Protein AF-A0A251NTR9-F1 (afdb_monomer_lite)

Foldseek 3Di:
DPDDCVVVVVVVVVVVFAFPDFFDQDDDPRDGQFDTDDDDPDDDDDGDAKTWTDHDPDDIDIDGDGVQADPPRCVRVVRVVVVVVVCVVVVHDD

Structure (mmCIF, N/CA/C/O backbone):
data_AF-A0A251NTR9-F1
#
_entry.id   AF-A0A251NTR9-F1
#
loop_
_atom_site.group_PDB
_atom_site.id
_atom_site.type_symbol
_atom_site.label_atom_id
_atom_site.label_alt_id
_atom_site.label_comp_id
_atom_site.label_asym_id
_atom_site.label_entity_id
_atom_site.label_seq_id
_atom_site.pdbx_PDB_ins_code
_atom_site.Cartn_x
_atom_site.Cartn_y
_atom_site.Cartn_z
_atom_site.occupancy
_atom_site.B_iso_or_equiv
_atom_site.auth_seq_id
_atom_site.auth_comp_id
_atom_site.auth_asym_id
_atom_site.auth_atom_id
_atom_site.pdbx_PDB_model_num
ATOM 1 N N . MET A 1 1 ? -6.522 -19.117 -0.333 1.00 60.84 1 MET A N 1
ATOM 2 C CA . MET A 1 1 ? -6.381 -17.741 -0.867 1.00 60.84 1 MET A CA 1
ATOM 3 C C . MET A 1 1 ? -6.496 -17.828 -2.380 1.00 60.84 1 MET A C 1
ATOM 5 O O . MET A 1 1 ? -5.766 -18.625 -2.947 1.00 60.84 1 MET A O 1
ATOM 9 N N . VAL A 1 2 ? -7.423 -17.093 -3.006 1.00 80.19 2 VAL A N 1
ATOM 10 C CA . VAL A 1 2 ? -7.729 -17.247 -4.448 1.00 80.19 2 VAL A CA 1
ATOM 11 C C . VAL A 1 2 ? -6.711 -16.520 -5.331 1.00 80.19 2 VAL A C 1
ATOM 13 O O . VAL A 1 2 ? -6.184 -17.106 -6.268 1.00 80.19 2 VAL A O 1
ATOM 16 N N . VAL A 1 3 ? -6.376 -15.271 -4.990 1.00 85.88 3 VAL A N 1
ATOM 17 C CA . VAL A 1 3 ? -5.360 -14.474 -5.696 1.00 85.88 3 VAL A CA 1
ATOM 18 C C . VAL A 1 3 ? -4.276 -14.055 -4.698 1.00 85.88 3 VAL A C 1
ATOM 20 O O . VAL A 1 3 ? -4.532 -13.181 -3.868 1.00 85.88 3 VAL A O 1
ATOM 23 N N . PRO A 1 4 ? -3.079 -14.672 -4.715 1.00 86.69 4 PRO A N 1
ATOM 24 C CA . PRO A 1 4 ? -1.964 -14.240 -3.884 1.00 86.69 4 PRO A CA 1
ATOM 25 C C . PRO A 1 4 ? -1.267 -13.023 -4.501 1.00 86.69 4 PRO A C 1
ATOM 27 O O . PRO A 1 4 ? -0.962 -13.000 -5.694 1.00 86.69 4 PRO A O 1
ATOM 30 N N . TYR A 1 5 ? -0.918 -12.044 -3.664 1.00 81.94 5 TYR A N 1
ATOM 31 C CA . TYR A 1 5 ? -0.228 -10.815 -4.081 1.00 81.94 5 TYR A CA 1
ATOM 32 C C . TYR A 1 5 ? 1.102 -11.061 -4.818 1.00 81.94 5 TYR A C 1
ATOM 34 O O . TYR A 1 5 ? 1.571 -10.188 -5.544 1.00 81.94 5 TYR A O 1
ATOM 42 N N . LEU A 1 6 ? 1.724 -12.235 -4.635 1.00 86.19 6 LEU A N 1
ATOM 43 C CA . LEU A 1 6 ? 2.917 -12.658 -5.372 1.00 86.19 6 LEU A CA 1
ATOM 44 C C . LEU A 1 6 ? 2.683 -12.655 -6.888 1.00 86.19 6 LEU A C 1
ATOM 46 O O . LEU A 1 6 ? 3.568 -12.235 -7.630 1.00 86.19 6 LEU A O 1
ATOM 50 N N . GLY A 1 7 ? 1.490 -13.058 -7.342 1.00 86.88 7 GLY A N 1
ATOM 51 C CA . GLY A 1 7 ? 1.105 -12.992 -8.752 1.00 86.88 7 GLY A CA 1
ATOM 52 C C . GLY A 1 7 ? 1.014 -11.547 -9.241 1.00 86.88 7 GLY A C 1
ATOM 53 O O . GLY A 1 7 ? 1.585 -11.206 -10.273 1.00 86.88 7 GLY A O 1
ATOM 54 N N . THR A 1 8 ? 0.391 -10.668 -8.450 1.00 86.00 8 THR A N 1
ATOM 55 C CA . THR A 1 8 ? 0.319 -9.225 -8.733 1.00 86.00 8 THR A CA 1
ATOM 56 C C . THR A 1 8 ? 1.712 -8.594 -8.800 1.00 86.00 8 THR A C 1
ATOM 58 O O . THR A 1 8 ? 2.001 -7.853 -9.732 1.00 86.00 8 THR A O 1
ATOM 61 N N . LEU A 1 9 ? 2.611 -8.931 -7.869 1.00 85.38 9 LEU A N 1
ATOM 62 C CA . LEU A 1 9 ? 3.998 -8.455 -7.852 1.00 85.38 9 LEU A CA 1
ATOM 63 C C . LEU A 1 9 ? 4.802 -8.950 -9.066 1.00 85.38 9 LEU A C 1
ATOM 65 O O . LEU A 1 9 ? 5.570 -8.182 -9.643 1.00 85.38 9 LEU A O 1
ATOM 69 N N . ALA A 1 10 ? 4.635 -10.214 -9.463 1.00 85.69 10 ALA A N 1
ATOM 70 C CA . ALA A 1 10 ? 5.274 -10.771 -10.655 1.00 85.69 10 ALA A CA 1
ATOM 71 C C . ALA A 1 10 ? 4.766 -10.090 -11.938 1.00 85.69 10 ALA A C 1
ATOM 73 O O . ALA A 1 10 ? 5.568 -9.696 -12.785 1.00 85.69 10 ALA A O 1
ATOM 74 N N . TRP A 1 11 ? 3.454 -9.861 -12.038 1.00 86.69 11 TRP A N 1
ATOM 75 C CA . TRP A 1 11 ? 2.849 -9.098 -13.128 1.00 86.69 11 TRP A CA 1
ATOM 76 C C . TRP A 1 11 ? 3.375 -7.655 -13.179 1.00 86.69 11 TRP A C 1
ATOM 78 O O . TRP A 1 11 ? 3.848 -7.227 -14.227 1.00 86.69 11 TRP A O 1
ATOM 88 N N . ILE A 1 12 ? 3.416 -6.932 -12.056 1.00 84.81 12 ILE A N 1
ATOM 89 C CA . ILE A 1 12 ? 3.955 -5.560 -11.999 1.00 84.81 12 ILE A CA 1
ATOM 90 C C . ILE A 1 12 ? 5.430 -5.517 -12.423 1.00 84.81 12 ILE A C 1
ATOM 92 O O . ILE A 1 12 ? 5.833 -4.613 -13.152 1.00 84.81 12 ILE A O 1
ATOM 96 N N . ARG A 1 13 ? 6.238 -6.513 -12.033 1.00 82.75 13 ARG A N 1
ATOM 97 C CA . ARG A 1 13 ? 7.627 -6.648 -12.508 1.00 82.75 13 ARG A CA 1
ATOM 98 C C . ARG A 1 13 ? 7.701 -6.823 -14.031 1.00 82.75 13 ARG A C 1
ATOM 100 O O . ARG A 1 13 ? 8.582 -6.234 -14.648 1.00 82.75 13 ARG A O 1
ATOM 107 N N . SER A 1 14 ? 6.760 -7.547 -14.645 1.00 85.81 14 SER A N 1
ATOM 108 C CA . SER A 1 14 ? 6.695 -7.697 -16.111 1.00 85.81 14 SER A CA 1
ATOM 109 C C . SER A 1 14 ? 6.358 -6.399 -16.864 1.00 85.81 14 SER A C 1
ATOM 111 O O . SER A 1 14 ? 6.714 -6.271 -18.032 1.00 85.81 14 SER A O 1
ATOM 113 N N . LEU A 1 15 ? 5.763 -5.397 -16.198 1.00 84.94 15 LEU A N 1
ATOM 114 C CA . LEU A 1 15 ? 5.498 -4.073 -16.788 1.00 84.94 15 LEU A CA 1
ATOM 115 C C . LEU A 1 15 ? 6.773 -3.225 -16.978 1.00 84.94 15 LEU A C 1
ATOM 117 O O . LEU A 1 15 ? 6.716 -2.176 -17.620 1.00 84.94 15 LEU A O 1
ATOM 121 N N . ASN A 1 16 ? 7.913 -3.666 -16.426 1.00 83.62 16 ASN A N 1
ATOM 122 C CA . ASN A 1 16 ? 9.234 -3.038 -16.555 1.00 83.62 16 ASN A CA 1
ATOM 123 C C . ASN A 1 16 ? 9.252 -1.532 -16.199 1.00 83.62 16 ASN A C 1
ATOM 125 O O . ASN A 1 16 ? 9.863 -0.707 -16.881 1.00 83.62 16 ASN A O 1
ATOM 129 N N . PHE A 1 17 ? 8.534 -1.156 -15.136 1.00 82.81 17 PHE A N 1
ATOM 130 C CA . PHE A 1 17 ? 8.525 0.213 -14.620 1.00 82.81 17 PHE A CA 1
ATOM 131 C C . PHE A 1 17 ? 9.765 0.502 -13.765 1.00 82.81 17 PHE A C 1
ATOM 133 O O . PHE A 1 17 ? 10.219 -0.342 -12.991 1.00 82.81 17 PHE A O 1
ATOM 140 N N . THR A 1 18 ? 10.266 1.737 -13.826 1.00 81.56 18 THR A N 1
ATOM 141 C CA . THR A 1 18 ? 11.347 2.194 -12.945 1.00 81.56 18 THR A CA 1
ATOM 142 C C . THR A 1 18 ? 10.844 2.354 -11.509 1.00 81.56 18 THR A C 1
ATOM 144 O O . THR A 1 18 ? 9.867 3.060 -11.257 1.00 81.56 18 THR A O 1
ATOM 147 N N . VAL A 1 19 ? 11.512 1.708 -10.553 1.00 78.62 19 VAL A N 1
ATOM 148 C CA . VAL A 1 19 ? 11.228 1.858 -9.117 1.00 78.62 19 VAL A CA 1
ATOM 149 C C . VAL A 1 19 ? 11.762 3.218 -8.659 1.00 78.62 19 VAL A C 1
ATOM 151 O O . VAL A 1 19 ? 12.971 3.431 -8.678 1.00 78.62 19 VAL A O 1
ATOM 154 N N . ILE A 1 20 ? 10.874 4.142 -8.272 1.00 75.69 20 ILE A N 1
ATOM 155 C CA . ILE A 1 20 ? 11.263 5.498 -7.820 1.00 75.69 20 ILE A CA 1
ATOM 156 C C . ILE A 1 20 ? 11.397 5.602 -6.303 1.00 75.69 20 ILE A C 1
ATOM 158 O O . ILE A 1 20 ? 12.193 6.389 -5.799 1.00 75.69 20 ILE A O 1
ATOM 162 N N . HIS A 1 21 ? 10.659 4.771 -5.572 1.00 68.75 21 HIS A N 1
ATOM 163 C CA . HIS A 1 21 ? 10.905 4.524 -4.163 1.00 68.75 21 HIS A CA 1
ATOM 164 C C . HIS A 1 21 ? 10.914 3.018 -3.948 1.00 68.75 21 HIS A C 1
ATOM 166 O O . HIS A 1 21 ? 10.028 2.311 -4.432 1.00 68.75 21 HIS A O 1
ATOM 172 N N . LEU A 1 22 ? 11.898 2.546 -3.182 1.00 65.75 22 LEU A N 1
ATOM 173 C CA . LEU A 1 22 ? 11.837 1.221 -2.580 1.00 65.75 22 LEU A CA 1
ATOM 174 C C . LEU A 1 22 ? 10.521 1.074 -1.796 1.00 65.75 22 LEU A C 1
ATOM 176 O O . LEU A 1 22 ? 9.911 2.068 -1.391 1.00 65.75 22 LEU A O 1
ATOM 180 N N . TRP A 1 23 ? 10.116 -0.176 -1.575 1.00 66.19 23 TRP A N 1
ATOM 181 C CA . TRP A 1 23 ? 8.999 -0.554 -0.708 1.00 66.19 23 TRP A CA 1
ATOM 182 C C . TRP A 1 23 ? 9.007 0.248 0.608 1.00 66.19 23 TRP A C 1
ATOM 184 O O . TRP A 1 23 ? 10.094 0.555 1.086 1.00 66.19 23 TRP A O 1
ATOM 194 N N . ARG A 1 24 ? 7.864 0.562 1.234 1.00 65.06 24 ARG A N 1
ATOM 195 C CA . ARG A 1 24 ? 7.838 1.333 2.501 1.00 65.06 24 ARG A CA 1
ATOM 196 C C . ARG A 1 24 ? 6.886 0.779 3.566 1.00 65.06 24 ARG A C 1
ATOM 198 O O . ARG A 1 24 ? 5.774 0.376 3.211 1.00 65.06 24 ARG A O 1
ATOM 205 N N . PRO A 1 25 ? 7.273 0.827 4.864 1.00 67.75 25 PRO A N 1
ATOM 206 C CA . PRO A 1 25 ? 6.382 0.430 5.936 1.00 67.75 25 PRO A CA 1
ATOM 207 C C . PRO A 1 25 ? 5.388 1.556 6.189 1.00 67.75 25 PRO A C 1
ATOM 209 O O . PRO A 1 25 ? 5.760 2.644 6.628 1.00 67.75 25 PRO A O 1
ATOM 212 N N . TRP A 1 26 ? 4.125 1.296 5.876 1.00 77.25 26 TRP A N 1
ATOM 213 C CA . TRP A 1 26 ? 3.049 2.261 6.040 1.00 77.25 26 TRP A CA 1
ATOM 214 C C . TRP A 1 26 ? 2.334 2.038 7.375 1.00 77.25 26 TRP A C 1
ATOM 216 O O . TRP A 1 26 ? 2.149 0.898 7.822 1.00 77.25 26 TRP A O 1
ATOM 226 N N . LEU A 1 27 ?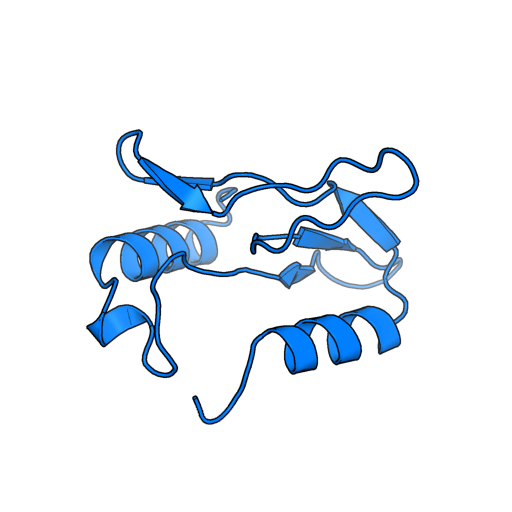 1.972 3.144 8.026 1.00 83.75 27 LEU A N 1
ATOM 227 C CA . LEU A 1 27 ? 1.476 3.155 9.401 1.00 83.75 27 LEU A CA 1
ATOM 228 C C . LEU A 1 27 ? 0.022 3.621 9.476 1.00 83.75 27 LEU A C 1
ATOM 230 O O . LEU A 1 27 ? -0.378 4.569 8.787 1.00 83.75 27 LEU A O 1
ATOM 234 N N . VAL A 1 28 ? -0.746 2.998 10.367 1.00 83.31 28 VAL A N 1
ATOM 235 C CA . VAL A 1 28 ? -2.092 3.430 10.769 1.00 83.31 28 VAL A CA 1
ATOM 236 C C . VAL A 1 28 ? -2.108 3.487 12.294 1.00 83.31 28 VAL A C 1
ATOM 238 O O . VAL A 1 28 ? -1.867 2.483 12.951 1.00 83.31 28 VAL A O 1
ATOM 241 N N . ASP A 1 29 ? -2.327 4.679 12.849 1.00 83.44 29 ASP A N 1
ATOM 242 C CA . ASP A 1 29 ? -2.325 4.975 14.292 1.00 83.44 29 ASP A CA 1
ATOM 243 C C . ASP A 1 29 ? -1.091 4.443 15.055 1.00 83.44 29 ASP A C 1
ATOM 245 O O . ASP A 1 29 ? -1.180 4.005 16.197 1.00 83.44 29 ASP A O 1
ATOM 249 N N . GLY A 1 30 ? 0.076 4.470 14.400 1.00 76.19 30 GLY A N 1
ATOM 250 C CA . GLY A 1 30 ? 1.349 3.972 14.937 1.00 76.19 30 GLY A CA 1
ATOM 251 C C . GLY A 1 30 ? 1.622 2.484 14.684 1.00 76.19 30 GLY A C 1
ATOM 252 O O . GLY A 1 30 ? 2.770 2.058 14.799 1.00 76.19 30 GLY A O 1
ATOM 253 N N . GLU A 1 31 ? 0.626 1.697 14.270 1.00 74.69 31 GLU A N 1
ATOM 254 C CA . GLU A 1 31 ? 0.800 0.273 13.971 1.00 74.69 31 GLU A CA 1
ATOM 255 C C . GLU A 1 31 ? 1.245 0.004 12.525 1.00 74.69 31 GLU A C 1
ATOM 257 O O . GLU A 1 31 ? 0.874 0.698 11.575 1.00 74.69 31 GLU A O 1
ATOM 262 N N . ILE A 1 32 ? 2.035 -1.063 12.359 1.00 72.06 32 ILE A N 1
ATOM 263 C CA . ILE A 1 32 ? 2.612 -1.506 11.083 1.00 72.06 32 ILE A CA 1
ATOM 264 C C . ILE A 1 32 ? 1.553 -2.227 10.233 1.00 72.06 32 ILE A C 1
ATOM 266 O O . ILE A 1 32 ? 1.350 -3.439 10.369 1.00 72.06 32 ILE A O 1
ATOM 270 N N . ALA A 1 33 ? 0.942 -1.491 9.302 1.00 71.94 33 ALA A N 1
ATOM 271 C CA . ALA A 1 33 ? 0.031 -2.029 8.290 1.00 71.94 33 ALA A CA 1
ATOM 272 C C . ALA A 1 33 ? 0.774 -2.668 7.089 1.00 71.94 33 ALA A C 1
ATOM 274 O O . ALA A 1 33 ? 0.194 -3.483 6.366 1.00 71.94 33 ALA A O 1
ATOM 275 N N . GLY A 1 34 ? 2.073 -2.381 6.919 1.00 59.12 34 GLY A N 1
ATOM 276 C CA . GLY A 1 34 ? 2.994 -3.046 5.981 1.00 59.12 34 GLY A CA 1
ATOM 277 C C . GLY A 1 34 ? 4.478 -2.809 6.323 1.00 59.12 34 GLY A C 1
ATOM 278 O O . GLY A 1 34 ? 4.791 -1.952 7.136 1.00 59.12 34 GLY A O 1
ATOM 279 N N . LEU A 1 35 ? 5.386 -3.589 5.724 1.00 48.34 35 LEU A N 1
ATOM 280 C CA . LEU A 1 35 ? 6.852 -3.644 5.954 1.00 48.34 35 LEU A CA 1
ATOM 281 C C . LEU A 1 35 ? 7.716 -2.883 4.896 1.00 48.34 35 LEU A C 1
ATOM 283 O O . LEU A 1 35 ? 7.208 -2.033 4.189 1.00 48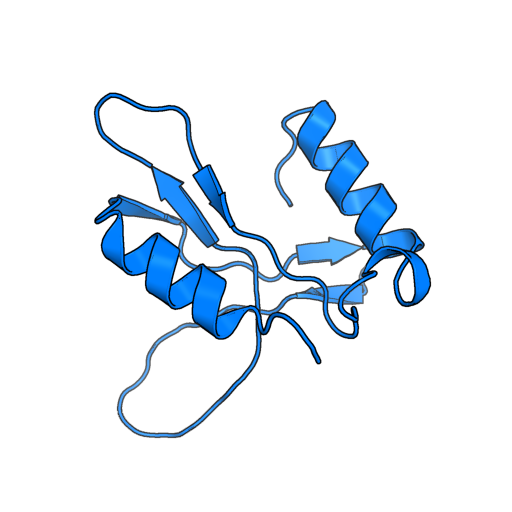.34 35 LEU A O 1
ATOM 287 N N . GLN A 1 36 ? 9.011 -3.188 4.726 1.00 43.50 36 GLN A N 1
ATOM 288 C CA . GLN A 1 36 ? 9.847 -2.797 3.565 1.00 43.50 36 GLN A CA 1
ATOM 289 C C . GLN A 1 36 ? 10.932 -3.858 3.318 1.00 43.50 36 GLN A C 1
ATOM 291 O O . GLN A 1 36 ? 11.334 -4.526 4.268 1.00 43.50 36 GLN A O 1
ATOM 296 N N . LEU A 1 37 ? 11.453 -3.980 2.087 1.00 47.94 37 LEU A N 1
ATOM 297 C CA . LEU A 1 37 ? 12.737 -4.650 1.844 1.00 47.94 37 LEU A CA 1
ATOM 298 C C . LEU A 1 37 ? 13.882 -3.670 1.537 1.00 47.94 37 LEU A C 1
ATOM 300 O O . LEU A 1 37 ? 13.853 -2.907 0.571 1.00 47.94 37 LEU A O 1
ATOM 304 N N . PHE A 1 38 ? 14.906 -3.759 2.383 1.00 35.31 38 PHE A N 1
ATOM 305 C CA . PHE A 1 38 ? 16.318 -3.612 2.026 1.00 35.31 38 PHE A CA 1
ATOM 306 C C . PHE A 1 38 ? 16.805 -4.947 1.433 1.00 35.31 38 PHE A C 1
ATOM 308 O O . PHE A 1 38 ? 16.185 -5.979 1.692 1.00 35.31 38 PHE A O 1
ATOM 315 N N . GLU A 1 39 ? 17.933 -4.968 0.719 1.00 43.19 39 GLU A N 1
ATOM 316 C CA . GLU A 1 39 ? 18.588 -6.228 0.340 1.00 43.19 39 GLU A CA 1
ATOM 317 C C . GLU A 1 39 ? 20.010 -6.318 0.906 1.00 43.19 39 GLU A C 1
ATOM 319 O O . GLU A 1 39 ? 20.856 -5.458 0.668 1.00 43.19 39 GLU A O 1
ATOM 324 N N . LEU A 1 40 ? 20.265 -7.403 1.637 1.00 37.97 40 LEU A N 1
ATOM 325 C CA . LEU A 1 40 ? 21.591 -7.938 1.925 1.00 37.97 40 LEU A CA 1
ATOM 326 C C . LEU A 1 40 ? 21.588 -9.394 1.456 1.00 37.97 40 LEU A C 1
ATOM 328 O O . LEU A 1 40 ? 20.616 -10.119 1.681 1.00 37.97 40 LEU A O 1
ATOM 332 N N . LYS A 1 41 ? 22.652 -9.805 0.760 1.00 45.06 41 LYS A N 1
ATOM 333 C CA . LYS A 1 41 ? 22.697 -11.089 0.048 1.00 45.06 41 LYS A CA 1
ATOM 334 C C . LYS A 1 41 ? 22.367 -12.279 0.959 1.00 45.06 41 LYS A C 1
ATOM 336 O O . LYS A 1 41 ? 22.918 -12.427 2.048 1.00 45.06 41 LYS A O 1
ATOM 341 N N . SER A 1 42 ? 21.579 -13.205 0.412 1.00 45.12 42 SER A N 1
ATOM 342 C CA . SER A 1 42 ? 21.516 -14.613 0.833 1.00 45.12 42 SER A CA 1
ATOM 343 C C . SER A 1 42 ? 21.099 -14.911 2.286 1.00 45.12 42 SER A C 1
ATOM 345 O O . SER A 1 42 ? 21.705 -15.757 2.942 1.00 45.12 42 SER A O 1
ATOM 347 N N . ARG A 1 43 ? 19.966 -14.361 2.753 1.00 44.53 43 ARG A N 1
ATOM 348 C CA . ARG A 1 43 ? 19.070 -15.146 3.631 1.00 44.53 43 ARG A CA 1
ATOM 349 C C . ARG A 1 43 ? 17.590 -14.784 3.471 1.00 44.53 43 ARG A C 1
ATOM 351 O O . ARG A 1 43 ? 17.234 -13.637 3.236 1.00 44.53 43 ARG A O 1
ATOM 358 N N . LEU A 1 44 ? 16.743 -15.809 3.572 1.00 45.94 44 LEU A N 1
ATOM 359 C CA . LEU A 1 44 ? 15.288 -15.757 3.411 1.00 45.94 44 LEU A CA 1
ATOM 360 C C . LEU A 1 44 ? 14.620 -14.807 4.420 1.00 45.94 44 LEU A C 1
ATOM 362 O O . LEU A 1 44 ? 14.760 -15.015 5.622 1.00 45.94 44 LEU A O 1
ATOM 366 N N . LEU A 1 45 ? 13.803 -13.864 3.937 1.00 37.50 45 LEU A N 1
ATOM 367 C CA . LEU A 1 45 ? 12.783 -13.182 4.742 1.00 37.50 45 LEU A CA 1
ATOM 368 C C . LEU A 1 45 ? 11.591 -12.764 3.862 1.00 37.50 45 LEU A C 1
ATOM 370 O O . LEU A 1 45 ? 11.687 -11.867 3.028 1.00 37.50 45 LEU A O 1
ATOM 374 N N . LEU A 1 46 ? 10.461 -13.451 4.040 1.00 41.66 46 LEU A N 1
ATOM 375 C CA . LEU A 1 46 ? 9.181 -13.129 3.405 1.00 41.66 46 LEU A CA 1
ATOM 376 C C . LEU A 1 46 ? 8.411 -12.146 4.293 1.00 41.66 46 LEU A C 1
ATOM 378 O O . LEU A 1 46 ? 8.155 -12.487 5.443 1.00 41.66 46 LEU A O 1
ATOM 382 N N . LEU A 1 47 ? 8.007 -10.983 3.765 1.00 38.00 47 LEU A N 1
ATOM 383 C CA . LEU A 1 47 ? 6.809 -10.220 4.169 1.00 38.00 47 LEU A CA 1
ATOM 384 C C . LEU A 1 47 ? 6.596 -8.999 3.248 1.00 38.00 47 LEU A C 1
ATOM 386 O O . LEU A 1 47 ? 7.408 -8.730 2.364 1.00 38.00 47 LEU A O 1
ATOM 390 N N . PHE A 1 48 ? 5.448 -8.323 3.381 1.00 50.28 48 PHE A N 1
ATOM 391 C CA . PHE A 1 48 ? 4.751 -7.740 2.226 1.00 50.28 48 PHE A CA 1
ATOM 392 C C . PHE A 1 48 ? 4.377 -6.250 2.351 1.00 50.28 48 PHE A C 1
ATOM 394 O O . PHE A 1 48 ? 3.636 -5.892 3.275 1.00 50.28 48 PHE A O 1
ATOM 401 N N . PRO A 1 49 ? 4.888 -5.388 1.439 1.00 44.19 49 PRO A N 1
ATOM 402 C CA . PRO A 1 49 ? 4.518 -3.964 1.449 1.00 44.19 49 PRO A CA 1
ATOM 403 C C . PRO A 1 49 ? 4.584 -3.146 0.146 1.00 44.19 49 PRO A C 1
ATOM 405 O O . PRO A 1 49 ? 5.547 -3.197 -0.613 1.00 44.19 49 PRO A O 1
ATOM 408 N N . VAL A 1 50 ? 3.607 -2.252 0.012 1.00 49.53 50 VAL A N 1
ATOM 409 C CA . VAL A 1 50 ? 3.594 -0.991 -0.757 1.00 49.53 50 VAL A CA 1
ATOM 410 C C . VAL A 1 50 ? 4.892 -0.581 -1.472 1.00 49.53 50 VAL A C 1
ATOM 412 O O . VAL A 1 50 ? 5.864 -0.211 -0.820 1.00 49.53 50 VAL A O 1
ATOM 415 N N . CYS A 1 51 ? 4.881 -0.542 -2.810 1.00 48.69 51 CYS A N 1
ATOM 416 C CA . CYS A 1 51 ? 6.037 -0.180 -3.644 1.00 48.69 51 CYS A CA 1
ATOM 417 C C . CYS A 1 51 ? 5.634 0.860 -4.706 1.00 48.69 51 C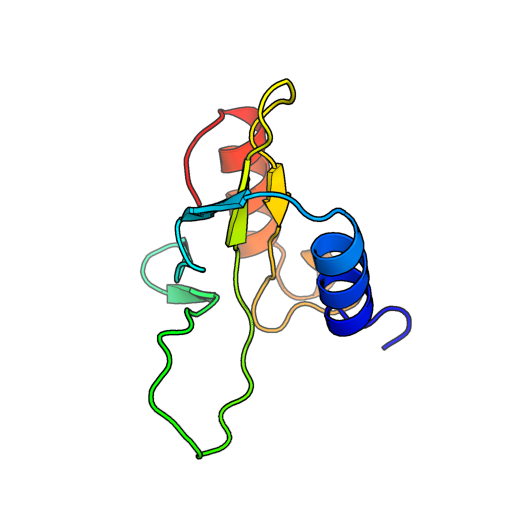YS A C 1
ATOM 419 O O . CYS A 1 51 ? 4.619 0.674 -5.385 1.00 48.69 51 CYS A O 1
ATOM 421 N N . ARG A 1 52 ? 6.395 1.960 -4.853 1.00 48.44 52 ARG A N 1
ATOM 422 C CA . ARG A 1 52 ? 6.055 3.054 -5.784 1.00 48.44 52 ARG A CA 1
ATOM 423 C C . ARG A 1 52 ? 6.940 3.028 -7.026 1.00 48.44 52 ARG A C 1
ATOM 425 O O . ARG A 1 52 ? 8.146 3.280 -6.984 1.00 48.44 52 ARG A O 1
ATOM 432 N N . TYR A 1 53 ? 6.287 2.782 -8.147 1.00 49.88 53 TYR A N 1
ATOM 433 C CA . TYR A 1 53 ? 6.854 2.754 -9.481 1.00 49.88 53 TYR A CA 1
ATOM 434 C C . TYR A 1 53 ? 6.517 4.049 -10.221 1.00 49.88 53 TYR A C 1
ATOM 436 O O . TYR A 1 53 ? 5.515 4.715 -9.950 1.00 49.88 53 TYR A O 1
ATOM 444 N N . SER A 1 54 ? 7.335 4.381 -11.207 1.00 46.94 54 SER A N 1
ATOM 445 C CA . SER A 1 54 ? 7.040 5.409 -12.195 1.00 46.94 54 SER A CA 1
ATOM 446 C C . SER A 1 54 ? 7.492 4.937 -13.567 1.00 46.94 54 SER A C 1
ATOM 448 O O . SER A 1 54 ? 8.315 4.025 -13.695 1.00 46.94 54 SER A O 1
ATOM 450 N N . ARG A 1 55 ? 6.969 5.573 -14.608 1.00 45.88 55 ARG A N 1
ATOM 451 C CA . ARG A 1 55 ? 7.381 5.355 -15.989 1.00 45.88 55 ARG A CA 1
ATOM 452 C C . ARG A 1 55 ? 7.577 6.723 -16.619 1.00 45.88 55 ARG A C 1
ATOM 454 O O . ARG A 1 55 ? 6.722 7.596 -16.478 1.00 45.88 55 ARG A O 1
ATOM 461 N N . LYS A 1 56 ? 8.646 6.901 -17.398 1.00 42.97 56 LYS A N 1
ATOM 462 C CA . LYS A 1 56 ? 8.664 7.994 -18.380 1.00 42.97 56 LYS A CA 1
ATOM 463 C C . LYS A 1 56 ? 7.397 7.836 -19.240 1.00 42.97 56 LYS A C 1
ATOM 465 O O . LYS A 1 56 ? 7.205 6.769 -19.816 1.00 42.97 56 LYS A O 1
ATOM 470 N N . HIS A 1 57 ? 6.547 8.866 -19.273 1.00 48.94 57 HIS A N 1
ATOM 471 C CA . HIS A 1 57 ? 5.217 8.878 -19.913 1.00 48.94 57 HIS A CA 1
ATOM 472 C C . HIS A 1 57 ? 4.027 8.166 -19.205 1.00 48.94 57 HIS A C 1
ATOM 474 O O . HIS A 1 57 ? 3.003 7.965 -19.852 1.00 48.94 57 HIS A O 1
ATOM 480 N N . SER A 1 58 ? 4.055 7.842 -17.899 1.00 52.69 58 SER A N 1
ATOM 481 C CA . SER A 1 58 ? 2.790 7.548 -17.177 1.00 52.69 58 SER A CA 1
ATOM 482 C C . SER A 1 58 ? 2.778 7.937 -15.697 1.00 52.69 58 SER A C 1
ATOM 484 O O . SER A 1 58 ? 3.812 7.932 -15.032 1.00 52.69 58 SER A O 1
ATOM 486 N N . ASN A 1 59 ? 1.576 8.212 -15.177 1.00 62.94 59 ASN A N 1
ATOM 487 C CA . ASN A 1 59 ? 1.312 8.558 -13.776 1.00 62.94 59 ASN A CA 1
ATOM 488 C C . ASN A 1 59 ? 1.952 7.556 -12.795 1.00 62.94 59 ASN A C 1
ATOM 490 O O . ASN A 1 59 ? 2.017 6.356 -13.070 1.00 62.94 59 ASN A O 1
ATOM 494 N N . ASN A 1 60 ? 2.401 8.054 -11.638 1.00 72.19 60 ASN A N 1
ATOM 495 C CA . ASN A 1 60 ? 3.086 7.250 -10.622 1.00 72.19 60 ASN A CA 1
ATOM 496 C C . ASN A 1 60 ? 2.182 6.118 -10.106 1.00 72.19 60 ASN A C 1
ATOM 498 O O . ASN A 1 60 ? 1.106 6.369 -9.566 1.00 72.19 60 ASN A O 1
ATOM 502 N N . PHE A 1 61 ? 2.645 4.876 -10.238 1.00 79.56 61 PHE A N 1
ATOM 503 C CA . PHE A 1 61 ? 1.898 3.674 -9.886 1.00 79.56 61 PHE A CA 1
ATOM 504 C C . PHE A 1 61 ? 2.337 3.160 -8.510 1.00 79.56 61 PHE A C 1
ATOM 506 O O . PHE A 1 61 ? 3.486 2.757 -8.322 1.00 79.56 61 PHE A O 1
ATOM 513 N N . THR A 1 62 ? 1.422 3.153 -7.543 1.00 82.31 62 THR A N 1
ATOM 514 C CA . THR A 1 62 ? 1.667 2.609 -6.200 1.00 82.31 62 THR A CA 1
ATOM 515 C C . THR A 1 62 ? 1.030 1.224 -6.088 1.00 82.31 62 THR A C 1
ATOM 517 O O . THR A 1 62 ? -0.190 1.106 -6.012 1.00 82.31 62 THR A O 1
ATOM 520 N N . PHE A 1 63 ? 1.849 0.173 -6.036 1.00 83.81 63 PHE A N 1
ATOM 521 C CA . PHE A 1 63 ? 1.409 -1.127 -5.522 1.00 83.81 63 PHE A CA 1
ATOM 522 C C . PHE A 1 63 ? 1.219 -1.022 -4.005 1.00 83.81 63 PHE A C 1
ATOM 524 O O . PHE A 1 63 ? 1.943 -0.256 -3.374 1.00 83.81 63 PHE A O 1
ATOM 531 N N . ALA A 1 64 ? 0.301 -1.791 -3.411 1.00 84.44 64 ALA A N 1
ATOM 532 C CA . ALA A 1 64 ? 0.020 -1.786 -1.973 1.00 84.44 64 ALA A CA 1
ATOM 533 C C . ALA A 1 64 ? -0.336 -3.185 -1.443 1.00 84.44 64 ALA A C 1
ATOM 535 O O . ALA A 1 64 ? -0.879 -4.008 -2.177 1.00 84.44 64 ALA A O 1
ATOM 536 N N . THR A 1 65 ? -0.059 -3.445 -0.159 1.00 83.25 65 THR A N 1
ATOM 537 C CA . THR A 1 65 ? -0.503 -4.662 0.548 1.00 83.25 65 THR A CA 1
ATOM 538 C C . THR A 1 65 ? -0.829 -4.360 2.011 1.00 83.25 65 THR A C 1
ATOM 540 O O . THR A 1 65 ? -0.114 -3.595 2.663 1.00 83.25 65 THR A O 1
ATOM 543 N N . VAL A 1 66 ? -1.875 -5.008 2.531 1.00 86.81 66 VAL A N 1
ATOM 544 C CA . VAL A 1 66 ? -2.370 -4.860 3.909 1.00 86.81 66 VAL A CA 1
ATOM 545 C C . VAL A 1 66 ? -1.988 -6.097 4.730 1.00 86.81 66 VAL A C 1
ATOM 547 O O . VAL A 1 66 ? -2.373 -7.219 4.389 1.00 86.81 66 VAL A O 1
ATOM 550 N N . LYS A 1 67 ? -1.225 -5.922 5.814 1.00 80.62 67 LYS A N 1
ATOM 551 C CA . LYS A 1 67 ? -0.793 -7.016 6.699 1.00 80.62 67 LYS A CA 1
ATOM 552 C C . LYS A 1 67 ? -2.002 -7.676 7.375 1.00 80.62 67 LYS A C 1
ATOM 554 O O . LYS A 1 67 ? -2.722 -7.036 8.134 1.00 80.62 67 LYS A O 1
ATOM 559 N N . GLY A 1 68 ? -2.198 -8.971 7.124 1.00 81.38 68 GLY A N 1
ATOM 560 C CA . GLY A 1 68 ? -3.335 -9.737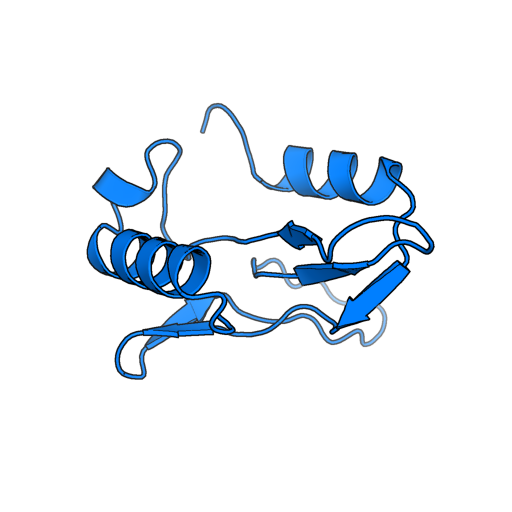 7.655 1.00 81.38 68 GLY A CA 1
ATOM 561 C C . GLY A 1 68 ? -4.642 -9.587 6.863 1.00 81.38 68 GLY A C 1
ATOM 562 O O . GLY A 1 68 ? -5.659 -10.118 7.294 1.00 81.38 68 GLY A O 1
ATOM 563 N N . GLY A 1 69 ? -4.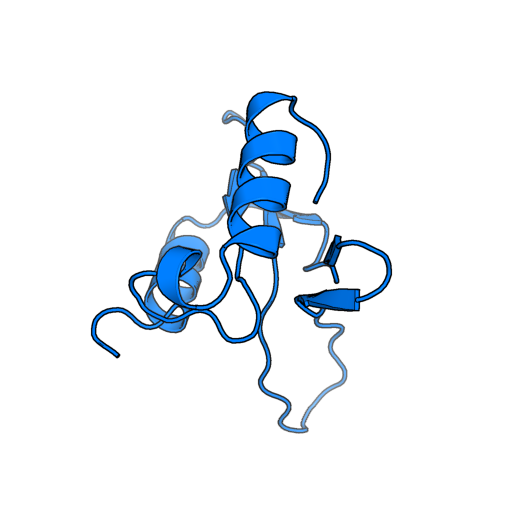634 -8.901 5.715 1.00 82.88 69 GLY A N 1
ATOM 564 C CA . GLY A 1 69 ? -5.777 -8.883 4.800 1.00 82.88 69 GLY A CA 1
ATOM 565 C C . GLY A 1 69 ? -5.940 -10.207 4.039 1.00 82.88 69 GLY A C 1
ATOM 566 O O . GLY A 1 69 ? -4.958 -10.798 3.585 1.00 82.88 69 GLY A O 1
ATOM 567 N N . GLY A 1 70 ? -7.186 -10.659 3.882 1.00 85.31 70 GLY A N 1
ATOM 568 C CA . GLY A 1 70 ? -7.558 -11.751 2.977 1.00 85.31 70 GLY A CA 1
ATOM 569 C C . GLY A 1 70 ? -7.744 -11.288 1.525 1.00 85.31 70 GLY A C 1
ATOM 570 O O . GLY A 1 70 ? -7.218 -10.258 1.112 1.00 85.31 70 GLY A O 1
ATOM 571 N N . HIS A 1 71 ? -8.520 -12.044 0.740 1.00 88.38 71 HIS A N 1
ATOM 572 C CA . HIS A 1 71 ? -8.901 -11.634 -0.623 1.00 88.38 71 HIS A CA 1
ATOM 573 C C . HIS A 1 71 ? -9.845 -10.419 -0.577 1.00 88.38 71 HIS A C 1
ATOM 575 O O . HIS A 1 71 ? -9.592 -9.394 -1.204 1.00 88.38 71 HIS A O 1
ATOM 581 N N . THR A 1 72 ? -10.862 -10.503 0.276 1.00 90.06 72 THR A N 1
ATOM 582 C CA . THR A 1 72 ? -11.723 -9.417 0.753 1.00 90.06 72 THR A CA 1
ATOM 583 C C . THR A 1 72 ? -11.015 -8.620 1.856 1.00 90.06 72 THR A C 1
ATOM 585 O O . THR A 1 72 ? -11.429 -8.611 3.009 1.00 90.06 72 THR A O 1
ATOM 588 N N . ALA A 1 73 ? -9.897 -7.954 1.544 1.00 87.62 73 ALA A N 1
ATOM 589 C CA . ALA A 1 73 ? -9.072 -7.271 2.555 1.00 87.62 73 ALA A CA 1
ATOM 590 C C . ALA A 1 73 ? -9.841 -6.357 3.554 1.00 87.62 73 ALA A C 1
ATOM 592 O O . ALA A 1 73 ? -9.503 -6.415 4.740 1.00 87.62 73 ALA A O 1
ATOM 593 N N . PRO A 1 74 ? -10.891 -5.594 3.162 1.00 91.00 74 PRO A N 1
ATOM 594 C CA . PRO A 1 74 ? -11.685 -4.789 4.099 1.00 91.00 74 PRO A CA 1
ATOM 595 C C . PRO A 1 74 ? -12.496 -5.587 5.131 1.00 91.00 74 PRO A C 1
ATOM 597 O O . PRO A 1 74 ? -12.843 -5.031 6.163 1.00 91.00 74 PRO A O 1
ATOM 600 N N . GLU A 1 75 ? -12.787 -6.866 4.885 1.00 92.12 75 GLU A N 1
ATOM 601 C CA . GLU A 1 75 ? -13.501 -7.755 5.819 1.00 92.12 75 GLU A CA 1
ATOM 602 C C . GLU A 1 75 ? -12.638 -8.064 7.052 1.00 92.12 75 GLU A C 1
ATOM 604 O O . GLU A 1 75 ? -13.105 -8.022 8.186 1.00 92.12 75 GLU A O 1
ATOM 609 N N . TYR A 1 76 ? -11.344 -8.307 6.824 1.00 88.12 76 TYR A N 1
ATOM 610 C CA . TYR A 1 76 ? -10.375 -8.649 7.868 1.00 88.12 76 TYR A CA 1
ATOM 611 C C . TYR A 1 76 ? -9.687 -7.419 8.466 1.00 88.12 76 TYR A C 1
ATOM 613 O O . TYR A 1 76 ? -9.343 -7.415 9.645 1.00 88.12 76 TYR A O 1
ATOM 621 N N . LYS A 1 77 ? -9.448 -6.387 7.644 1.00 88.62 77 LYS A N 1
ATOM 622 C CA . LYS A 1 77 ? -8.686 -5.176 7.986 1.00 88.62 77 LYS A CA 1
ATOM 623 C C . LYS A 1 77 ? -9.403 -3.892 7.525 1.00 88.62 77 LYS A C 1
ATOM 625 O O . LYS A 1 77 ? -8.872 -3.154 6.687 1.00 88.62 77 LYS A O 1
ATOM 630 N N . PRO A 1 78 ? -10.620 -3.607 8.035 1.00 92.75 78 PRO A N 1
ATOM 631 C CA . PRO A 1 78 ? -11.439 -2.477 7.585 1.00 92.75 78 PRO A CA 1
ATOM 632 C C . PRO A 1 78 ? -10.778 -1.122 7.850 1.00 92.75 78 PRO A C 1
ATOM 634 O O . PRO A 1 78 ? -10.789 -0.252 6.980 1.00 92.75 78 PRO A O 1
ATOM 637 N N . LYS A 1 79 ? -10.158 -0.954 9.026 1.00 91.12 79 LYS A N 1
ATOM 638 C CA . LYS A 1 79 ? -9.506 0.289 9.465 1.00 91.12 79 LYS A CA 1
ATOM 639 C C . LYS A 1 79 ? -8.357 0.675 8.531 1.00 91.12 79 LYS A C 1
ATOM 641 O O . LYS A 1 79 ? -8.292 1.802 8.043 1.00 91.12 79 LYS A O 1
ATOM 646 N N . GLU A 1 80 ? -7.478 -0.277 8.244 1.00 89.00 80 GLU A N 1
ATOM 647 C CA . GLU A 1 80 ? -6.320 -0.092 7.378 1.00 89.00 80 GLU A CA 1
ATOM 648 C C . GLU A 1 80 ? -6.738 0.090 5.915 1.00 89.00 80 GLU A C 1
ATOM 650 O O . GLU A 1 80 ? -6.205 0.967 5.235 1.00 89.00 80 GLU A O 1
ATOM 655 N N . CYS A 1 81 ? -7.737 -0.660 5.437 1.00 90.81 81 CYS A N 1
ATOM 656 C CA . CYS A 1 81 ? -8.275 -0.476 4.087 1.00 90.81 81 CYS A CA 1
ATOM 657 C C . CYS A 1 81 ? -8.931 0.903 3.905 1.00 90.81 81 CYS A C 1
ATOM 659 O O . CYS A 1 81 ? -8.716 1.542 2.875 1.00 90.81 81 CYS A O 1
ATOM 661 N N . PHE A 1 82 ? -9.670 1.398 4.902 1.00 94.00 82 PHE A N 1
ATOM 662 C CA . PHE A 1 82 ? -10.254 2.741 4.874 1.00 94.00 82 PHE A CA 1
ATOM 663 C C . PHE A 1 82 ? -9.179 3.837 4.909 1.00 94.00 82 PHE A C 1
ATOM 665 O O . PHE A 1 82 ? -9.245 4.780 4.122 1.00 94.00 82 PHE A O 1
ATOM 672 N N . ALA A 1 83 ? -8.149 3.695 5.751 1.00 90.88 83 ALA A N 1
ATOM 673 C CA . ALA A 1 83 ? -7.017 4.623 5.786 1.00 90.88 83 ALA A CA 1
ATOM 674 C C . ALA A 1 83 ? -6.257 4.664 4.445 1.00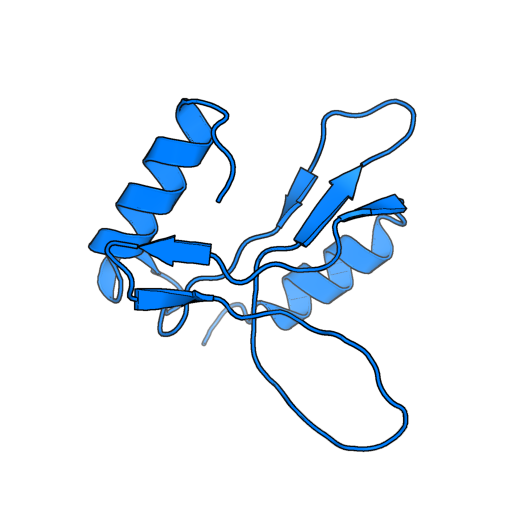 90.88 83 ALA A C 1
ATOM 676 O O . ALA A 1 83 ? -5.944 5.746 3.947 1.00 90.88 83 ALA A O 1
ATOM 677 N N . MET A 1 84 ? -6.017 3.500 3.832 1.00 89.94 84 MET A N 1
ATOM 678 C CA . MET A 1 84 ? -5.392 3.371 2.511 1.00 89.94 84 MET A CA 1
ATOM 679 C C . MET A 1 84 ? -6.238 4.028 1.410 1.00 89.94 84 MET A C 1
ATOM 681 O O . MET A 1 84 ? -5.706 4.795 0.609 1.00 89.94 84 MET A O 1
ATOM 685 N N . PHE A 1 85 ? -7.551 3.775 1.390 1.00 92.81 85 PHE A N 1
ATOM 686 C CA . PHE A 1 85 ? -8.475 4.386 0.431 1.00 92.81 85 PHE A CA 1
ATOM 687 C C . PHE A 1 85 ? -8.542 5.910 0.593 1.00 92.81 85 PHE A C 1
ATOM 689 O O . PHE A 1 85 ? -8.429 6.631 -0.396 1.00 92.81 85 PHE A O 1
ATOM 696 N N . LYS A 1 86 ? -8.646 6.406 1.835 1.00 93.88 86 LYS A N 1
ATOM 697 C CA . LYS A 1 86 ? -8.660 7.842 2.145 1.00 93.88 86 LYS A CA 1
ATOM 698 C C . LYS A 1 86 ? -7.389 8.538 1.648 1.00 93.88 86 LYS A C 1
ATOM 700 O O . LYS A 1 86 ? -7.490 9.559 0.979 1.00 93.88 86 LYS A O 1
ATOM 705 N N . ARG A 1 87 ? -6.208 7.972 1.927 1.00 90.62 87 ARG A N 1
ATOM 706 C CA . ARG A 1 87 ? -4.929 8.516 1.435 1.00 90.62 87 ARG A CA 1
ATOM 707 C C . ARG A 1 87 ? -4.880 8.524 -0.098 1.00 90.62 87 ARG A C 1
ATOM 709 O O . ARG A 1 87 ? -4.524 9.535 -0.692 1.00 90.62 87 ARG A O 1
ATOM 716 N N . TRP A 1 88 ? -5.325 7.443 -0.745 1.00 88.62 88 TRP A N 1
ATOM 717 C CA . TRP A 1 88 ? -5.364 7.342 -2.207 1.00 88.62 88 TRP A CA 1
ATOM 718 C C . TRP A 1 88 ? -6.249 8.411 -2.871 1.00 88.62 88 TRP A C 1
ATOM 720 O O . TRP A 1 88 ? -5.780 9.077 -3.798 1.00 88.62 88 TRP A O 1
ATOM 730 N N . ILE A 1 89 ? -7.480 8.640 -2.394 1.00 93.19 89 ILE A N 1
ATOM 731 C CA . ILE A 1 89 ? -8.356 9.678 -2.975 1.00 93.19 89 ILE A CA 1
ATOM 732 C C . ILE A 1 89 ? -7.837 11.103 -2.723 1.00 93.19 89 ILE A C 1
ATOM 734 O O . ILE A 1 89 ? -7.985 11.954 -3.594 1.00 93.19 89 ILE A O 1
ATOM 738 N N . SER A 1 90 ? -7.163 11.348 -1.593 1.00 92.94 90 SER A N 1
ATOM 739 C CA . SER A 1 90 ? -6.502 12.629 -1.291 1.00 92.94 90 SER A CA 1
ATOM 740 C C . SER A 1 90 ? -5.176 12.850 -2.036 1.00 92.94 90 SER A C 1
ATOM 742 O O . SER A 1 90 ? -4.627 13.945 -1.971 1.00 92.94 90 SER A O 1
ATOM 744 N N . GLN A 1 91 ? -4.640 11.829 -2.718 1.00 87.00 91 GLN A N 1
ATOM 745 C CA . GLN A 1 91 ? -3.261 11.780 -3.244 1.00 87.00 91 GLN A CA 1
ATOM 746 C C . GLN A 1 91 ? -2.151 11.851 -2.168 1.00 87.00 91 GLN A C 1
ATOM 748 O O . GLN A 1 91 ? -0.982 12.079 -2.493 1.00 87.00 91 GLN A O 1
ATOM 753 N N . ASP A 1 92 ? -2.491 11.577 -0.906 1.00 86.00 92 ASP A N 1
ATOM 754 C CA . ASP A 1 92 ? -1.538 11.474 0.201 1.00 86.00 92 ASP A CA 1
ATOM 755 C C . ASP A 1 92 ? -0.630 10.230 0.052 1.00 86.00 92 ASP A C 1
ATOM 757 O O . ASP A 1 92 ? -1.054 9.194 -0.479 1.00 86.00 92 ASP A O 1
ATOM 761 N N . PRO A 1 93 ? 0.620 10.273 0.552 1.00 82.06 93 PRO A N 1
ATOM 762 C CA . PRO A 1 93 ? 1.460 9.083 0.665 1.00 82.06 93 PRO A CA 1
ATOM 763 C C . PRO A 1 93 ? 0.900 8.088 1.697 1.00 82.06 93 PRO A C 1
ATOM 765 O O . PRO A 1 93 ? 0.310 8.489 2.700 1.00 82.06 93 PRO A O 1
ATOM 768 N N . LEU A 1 94 ? 1.134 6.789 1.462 1.00 78.50 94 LEU A N 1
ATOM 769 C CA . LEU A 1 94 ? 0.855 5.705 2.417 1.00 78.50 94 LEU A CA 1
ATOM 770 C C . LEU A 1 94 ? 1.921 5.632 3.516 1.00 78.50 94 LEU A C 1
ATOM 772 O O . LEU A 1 94 ? 3.123 5.610 3.168 1.00 78.50 94 LEU A O 1
#

pLDDT: mean 73.05, std 18.01, range [35.31, 94.0]

Secondary structure (DSSP, 8-state):
--S-HHHHHHHHHHTT-EEEE-----EETTEES-------SS--------EEEEETTEEEEEE---TT--SSHHHH-HHHHHHHHHHHHHT---

InterPro domains:
  IPR001563 Peptidase S10, serine carboxypeptidase [PF00450] (1-91)
  IPR029058 Alpha/Beta hydrolase fold [SSF53474] (1-93)
  IPR033124 Serine carboxypeptidases, histidine active site [PS00560] (61-78)

Radius of gyration: 13.77 Å; chains: 1; bounding box: 36×30×35 Å

Organism: Prunus persica (NCBI:txid3760)

Sequence (94 aa):
MVVPYLGTLAWIRSLNFTVIHLWRPWLVDGEIAGLQLFELKSRLLLLFPVCRYSRKHSNNFTFATVKGGGHTAPEYKPKECFAMFKRWISQDPL